Protein AF-A0A8S3BSE1-F1 (afdb_monomer_lite)

Organism: NCBI:txid392030

pLDDT: mean 86.05, std 11.5, range [35.34, 96.75]

Sequence (173 aa):
MRHIVSDDDSSTARIASCRNNLLQQAREELPSFDYYFVLDVDVGASSLFDVKDFVSNFIYPSSSWLAMTATQRSEYYDIWALRIKSILPFDCWQRISELTWFFIDRSYLMKHLVNIHQKPIPRNISLIEVESAFGGAALYNAKYLNGNCSYEGKHKYGTWWNDNKCEHVSFHE

Structure (mmCIF, N/CA/C/O backbone):
data_AF-A0A8S3BSE1-F1
#
_entry.id   AF-A0A8S3BSE1-F1
#
loop_
_atom_site.group_PDB
_atom_site.id
_atom_site.type_symbol
_atom_site.label_atom_id
_atom_site.label_alt_id
_atom_site.label_comp_id
_atom_site.label_asym_id
_atom_site.label_entity_id
_atom_site.label_seq_id
_atom_site.pdbx_PDB_ins_code
_atom_site.Cartn_x
_atom_site.Cartn_y
_atom_site.Cartn_z
_atom_site.occupancy
_atom_site.B_iso_or_equiv
_atom_site.auth_seq_id
_atom_site.auth_comp_id
_a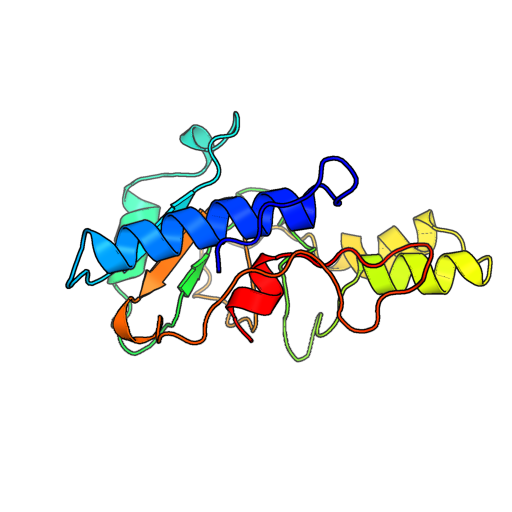tom_site.auth_asym_id
_atom_site.auth_atom_id
_atom_site.pdbx_PDB_model_num
ATOM 1 N N . MET A 1 1 ? 7.277 12.665 20.366 1.00 35.34 1 MET A N 1
ATOM 2 C CA . MET A 1 1 ? 8.024 13.696 19.612 1.00 35.34 1 MET A CA 1
ATOM 3 C C . MET A 1 1 ? 7.342 13.801 18.257 1.00 35.34 1 MET A C 1
ATOM 5 O O . MET A 1 1 ? 7.330 12.806 17.550 1.00 35.34 1 MET A O 1
ATOM 9 N N . ARG A 1 2 ? 6.652 14.907 17.943 1.00 40.81 2 ARG A N 1
ATOM 10 C CA . ARG A 1 2 ? 6.026 15.066 16.618 1.00 40.81 2 ARG A CA 1
ATOM 11 C C . ARG A 1 2 ? 7.157 15.268 15.612 1.00 40.81 2 ARG A C 1
ATOM 13 O O . ARG A 1 2 ? 7.858 16.272 15.707 1.00 40.81 2 ARG A O 1
ATOM 20 N N . HIS A 1 3 ? 7.379 14.309 14.717 1.00 49.59 3 HIS A N 1
ATOM 21 C CA . HIS A 1 3 ? 8.270 14.520 13.580 1.00 49.59 3 HIS A CA 1
ATOM 22 C C . HIS A 1 3 ? 7.594 15.525 12.647 1.00 49.59 3 HIS A C 1
ATOM 24 O O . HIS A 1 3 ? 6.687 15.184 11.889 1.00 49.59 3 HIS A O 1
ATOM 30 N N . ILE A 1 4 ? 7.996 16.788 12.766 1.00 54.91 4 ILE A N 1
ATOM 31 C CA . ILE A 1 4 ? 7.657 17.817 11.791 1.00 54.91 4 ILE A CA 1
ATOM 32 C C . ILE A 1 4 ? 8.548 17.530 10.584 1.00 54.91 4 ILE A C 1
ATOM 34 O O . ILE A 1 4 ? 9.767 17.647 10.671 1.00 54.91 4 ILE A O 1
ATOM 38 N N . VAL A 1 5 ? 7.923 17.053 9.514 1.00 61.72 5 VAL A N 1
ATOM 39 C CA . VAL A 1 5 ? 8.555 16.816 8.212 1.00 61.72 5 VAL A CA 1
ATOM 40 C C . VAL A 1 5 ? 9.050 18.159 7.677 1.00 61.72 5 VAL A C 1
ATOM 42 O O . VAL A 1 5 ? 8.316 19.146 7.766 1.00 61.72 5 VAL A O 1
ATOM 45 N N . SER A 1 6 ? 10.293 18.222 7.198 1.00 64.94 6 SER A N 1
ATOM 46 C CA . SER A 1 6 ? 10.859 19.461 6.652 1.00 64.94 6 SER A CA 1
ATOM 47 C C . SER A 1 6 ? 10.339 19.718 5.235 1.00 64.94 6 SER A C 1
ATOM 49 O O . SER A 1 6 ? 9.871 18.804 4.555 1.00 64.94 6 SER A O 1
ATOM 51 N N . ASP A 1 7 ? 10.439 20.958 4.751 1.00 61.44 7 ASP A N 1
ATOM 52 C CA . ASP A 1 7 ? 10.052 21.284 3.369 1.00 61.44 7 ASP A CA 1
ATOM 53 C C . ASP A 1 7 ? 10.885 20.508 2.328 1.00 61.44 7 ASP A C 1
ATOM 55 O O . ASP A 1 7 ? 10.387 20.189 1.246 1.00 61.44 7 ASP A O 1
ATOM 59 N N . ASP A 1 8 ? 12.111 20.123 2.693 1.00 62.97 8 ASP A N 1
ATOM 60 C CA . ASP A 1 8 ? 13.040 19.349 1.861 1.00 62.97 8 ASP A CA 1
ATOM 61 C C . ASP A 1 8 ? 12.747 17.838 1.839 1.00 62.97 8 ASP A C 1
ATOM 63 O O . ASP A 1 8 ? 13.374 17.090 1.084 1.00 62.97 8 ASP A O 1
ATOM 67 N N . ASP A 1 9 ? 11.814 17.352 2.659 1.00 76.38 9 ASP A N 1
ATOM 68 C CA . ASP A 1 9 ? 11.468 15.936 2.665 1.00 76.38 9 ASP A CA 1
ATOM 69 C C . ASP A 1 9 ? 10.749 15.516 1.375 1.00 76.38 9 ASP A C 1
ATOM 71 O O . ASP A 1 9 ? 10.095 16.295 0.678 1.00 76.38 9 ASP A O 1
ATOM 75 N N . SER A 1 10 ? 10.854 14.235 1.031 1.00 83.50 10 SER A N 1
ATOM 76 C CA . SER A 1 10 ? 10.182 13.697 -0.145 1.00 83.50 10 SER A CA 1
ATOM 77 C C . SER A 1 10 ? 8.659 13.661 0.023 1.00 83.50 10 SER A C 1
ATOM 79 O O . SER A 1 10 ? 8.121 13.637 1.134 1.00 83.50 10 SER A O 1
ATOM 81 N N . SER A 1 11 ? 7.925 13.626 -1.097 1.00 86.75 11 SER A N 1
ATOM 82 C CA . SER A 1 11 ? 6.457 13.536 -1.069 1.00 86.75 11 SER A CA 1
ATOM 83 C C . SER A 1 11 ? 5.954 12.313 -0.301 1.00 86.75 11 SER A C 1
ATOM 85 O O . SER A 1 11 ? 4.972 12.427 0.426 1.00 86.75 11 SER A O 1
ATOM 87 N N . THR A 1 12 ? 6.646 11.175 -0.392 1.00 90.94 12 THR A N 1
ATOM 88 C CA . THR A 1 12 ? 6.305 9.960 0.362 1.00 90.94 12 THR A CA 1
ATOM 89 C C . THR A 1 12 ? 6.508 10.140 1.863 1.00 90.94 12 THR A C 1
ATOM 91 O O . THR A 1 12 ? 5.665 9.710 2.646 1.00 90.94 12 THR A O 1
ATOM 94 N N . ALA A 1 13 ? 7.574 10.821 2.296 1.00 91.31 13 ALA A N 1
ATOM 95 C CA . ALA A 1 13 ? 7.807 11.111 3.712 1.00 91.31 13 ALA A CA 1
ATOM 96 C C . ALA A 1 13 ? 6.741 12.055 4.294 1.00 91.31 13 ALA A C 1
ATOM 98 O O . ALA A 1 13 ? 6.238 11.816 5.396 1.00 91.31 13 ALA A O 1
ATOM 99 N N . ARG A 1 14 ? 6.335 13.080 3.529 1.00 91.69 14 ARG A N 1
ATOM 100 C CA . ARG A 1 14 ? 5.204 13.953 3.890 1.00 91.69 14 ARG A CA 1
ATOM 101 C C . ARG A 1 14 ? 3.908 13.163 4.049 1.00 91.69 14 ARG A C 1
ATOM 103 O O . ARG A 1 14 ? 3.259 13.284 5.086 1.00 91.69 14 ARG A O 1
ATOM 110 N N . ILE A 1 15 ? 3.555 12.331 3.067 1.00 91.81 15 ILE A N 1
ATOM 111 C CA . ILE A 1 15 ? 2.335 11.508 3.116 1.00 91.81 15 ILE A CA 1
ATOM 112 C C . ILE A 1 15 ? 2.378 10.548 4.309 1.00 91.81 15 ILE A C 1
ATOM 114 O O . ILE A 1 15 ? 1.415 10.493 5.073 1.00 91.81 15 ILE A O 1
ATOM 118 N N . ALA A 1 16 ? 3.501 9.861 4.528 1.00 94.31 16 ALA A N 1
ATOM 119 C CA . ALA A 1 16 ? 3.684 8.963 5.664 1.00 94.31 16 ALA A CA 1
ATOM 120 C C . ALA A 1 16 ? 3.449 9.675 7.005 1.00 94.31 16 ALA A C 1
ATOM 122 O O . ALA A 1 16 ? 2.726 9.166 7.860 1.00 94.31 16 ALA A O 1
ATOM 123 N N . SER A 1 17 ? 3.995 10.883 7.180 1.00 93.69 17 SER A N 1
ATOM 124 C CA . SER A 1 17 ? 3.750 11.679 8.387 1.0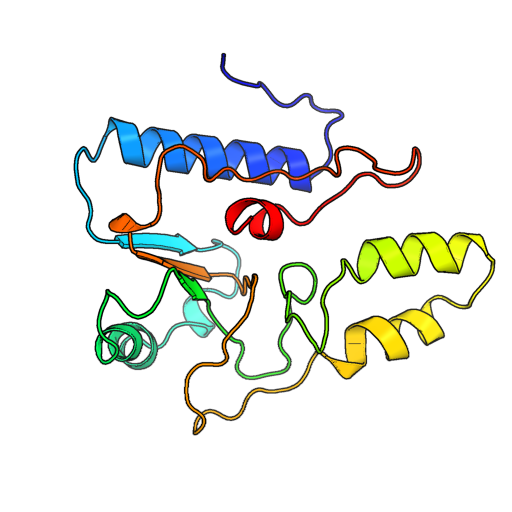0 93.69 17 SER A CA 1
ATOM 125 C C . SER A 1 17 ? 2.282 12.073 8.536 1.00 93.69 17 SER A C 1
ATOM 127 O O . SER A 1 17 ? 1.717 11.918 9.619 1.00 93.69 17 SER A O 1
ATOM 129 N N . CYS A 1 18 ? 1.624 12.513 7.460 1.00 93.44 18 CYS A N 1
ATOM 130 C CA . CYS A 1 18 ? 0.192 12.811 7.493 1.00 93.44 18 CYS A CA 1
ATOM 131 C C . CYS A 1 18 ? -0.634 11.583 7.912 1.00 93.44 18 CYS A C 1
ATOM 133 O O . CYS A 1 18 ? -1.446 11.679 8.833 1.00 93.44 18 CYS A O 1
ATOM 135 N N . ARG A 1 19 ? -0.390 10.414 7.304 1.00 93.50 19 ARG A N 1
ATOM 136 C CA . ARG A 1 19 ? -1.091 9.164 7.645 1.00 93.50 19 ARG A CA 1
ATOM 137 C C . ARG A 1 19 ? -0.823 8.728 9.091 1.00 93.50 19 ARG A C 1
ATOM 139 O O . ARG A 1 19 ? -1.759 8.348 9.790 1.00 93.50 19 ARG A O 1
ATOM 146 N N . ASN A 1 20 ? 0.419 8.839 9.570 1.00 93.94 20 ASN A N 1
ATOM 147 C CA . ASN A 1 20 ? 0.769 8.540 10.963 1.00 93.94 20 ASN A CA 1
ATOM 148 C C . ASN A 1 20 ? 0.060 9.471 11.955 1.00 93.94 20 ASN A C 1
ATOM 150 O O . ASN A 1 20 ? -0.419 8.998 12.982 1.00 93.94 20 ASN A O 1
ATOM 154 N N . ASN A 1 21 ? -0.051 10.769 11.650 1.00 93.56 21 ASN A N 1
ATOM 155 C CA . ASN A 1 21 ? -0.800 11.706 12.491 1.00 93.56 21 ASN A CA 1
ATOM 156 C C . ASN A 1 21 ? -2.289 11.333 12.557 1.00 93.56 21 ASN A C 1
ATOM 158 O O . ASN A 1 21 ? -2.859 11.331 13.644 1.00 93.56 21 ASN A O 1
ATOM 162 N N . LEU A 1 22 ? -2.904 10.956 11.429 1.00 92.31 22 LEU A N 1
ATOM 163 C CA . LEU A 1 22 ? -4.299 10.495 11.401 1.00 92.31 22 LEU A CA 1
ATOM 164 C C . LEU A 1 22 ? -4.496 9.201 12.201 1.00 92.31 22 LEU A C 1
ATOM 166 O O . LEU A 1 22 ? -5.464 9.076 12.945 1.00 92.31 22 LEU A O 1
ATOM 170 N N . LEU A 1 23 ? -3.576 8.241 12.079 1.00 91.19 23 LEU A N 1
ATOM 171 C CA . LEU A 1 23 ? -3.616 7.007 12.865 1.00 91.19 23 LEU A CA 1
ATOM 172 C C . LEU A 1 23 ? -3.450 7.280 14.365 1.00 91.19 23 LEU A C 1
ATOM 174 O O . LEU A 1 23 ? -4.136 6.669 15.183 1.00 91.19 23 LEU A O 1
ATOM 178 N N . GLN A 1 24 ? -2.551 8.195 14.733 1.00 91.19 24 GLN A N 1
ATOM 179 C CA . GLN A 1 24 ? -2.373 8.614 16.120 1.00 91.19 24 GLN A CA 1
ATOM 180 C C . GLN A 1 24 ? -3.647 9.268 16.663 1.00 91.19 24 GLN A C 1
ATOM 182 O O . GLN A 1 24 ? -4.114 8.867 17.724 1.00 91.19 24 GLN A O 1
ATOM 187 N N . GLN A 1 25 ? -4.239 10.207 15.921 1.00 91.38 25 GLN A N 1
ATOM 188 C CA . GLN A 1 25 ? -5.507 10.837 16.294 1.00 91.38 25 GLN A CA 1
ATOM 189 C C . GLN A 1 25 ? -6.619 9.802 16.462 1.00 91.38 25 GLN A C 1
ATOM 191 O O . GLN A 1 25 ? -7.299 9.808 17.481 1.00 91.38 25 GLN A O 1
ATOM 196 N N . ALA A 1 26 ? -6.753 8.853 15.530 1.00 88.88 26 ALA A N 1
ATOM 197 C CA . ALA A 1 26 ? -7.737 7.781 15.648 1.00 88.88 26 ALA A CA 1
ATOM 198 C C . ALA A 1 26 ? -7.539 6.957 16.932 1.00 88.88 26 ALA A C 1
ATOM 200 O O . ALA A 1 26 ? -8.510 6.656 17.615 1.00 88.88 26 ALA A O 1
ATOM 201 N N . ARG A 1 27 ? -6.294 6.633 17.303 1.00 87.44 27 ARG A N 1
ATOM 202 C CA . ARG A 1 27 ? -5.981 5.913 18.552 1.00 87.44 27 ARG A CA 1
ATOM 203 C C . ARG A 1 27 ? -6.278 6.731 19.812 1.00 87.44 27 ARG A C 1
ATOM 205 O O . ARG A 1 27 ? -6.649 6.153 20.828 1.00 87.44 27 ARG A O 1
ATOM 212 N N . GLU A 1 28 ? -6.074 8.045 19.764 1.00 89.00 28 GLU A N 1
ATOM 213 C CA . GLU A 1 28 ? -6.294 8.951 20.897 1.00 89.00 28 GLU A CA 1
ATOM 214 C C . GLU A 1 28 ? -7.784 9.282 21.096 1.00 89.00 28 GLU A C 1
ATOM 216 O O . GLU A 1 28 ? -8.261 9.314 22.230 1.00 89.00 28 GLU A O 1
ATOM 221 N N . GLU A 1 29 ? -8.523 9.506 20.008 1.00 88.94 29 GLU A N 1
ATOM 222 C CA . GLU A 1 29 ? -9.926 9.941 20.028 1.00 88.94 29 GLU A CA 1
ATOM 223 C C . GLU A 1 29 ? -10.925 8.778 20.048 1.00 88.94 29 GLU A C 1
ATOM 225 O O . GLU A 1 29 ? -12.041 8.934 20.548 1.00 88.94 29 GLU A O 1
ATOM 230 N N . LEU A 1 30 ? -10.538 7.608 19.529 1.00 86.00 30 LEU A N 1
ATOM 231 C CA . LEU A 1 30 ? -11.360 6.399 19.496 1.00 86.00 30 LEU A CA 1
ATOM 232 C C . LEU A 1 30 ? -10.658 5.294 20.305 1.00 86.00 30 LEU A C 1
ATOM 234 O O . LEU A 1 30 ? -9.907 4.498 19.739 1.00 86.00 30 LEU A O 1
ATOM 238 N N . PRO A 1 31 ? -10.923 5.195 21.626 1.00 74.25 31 PRO A N 1
ATOM 239 C CA . PRO A 1 31 ? -10.276 4.213 22.504 1.00 74.25 31 PRO A CA 1
ATOM 240 C C . PRO A 1 31 ? -10.484 2.764 22.053 1.00 74.25 31 PRO A C 1
ATOM 242 O O . PRO A 1 31 ? -9.700 1.878 22.389 1.00 74.25 31 PRO A O 1
ATOM 245 N N . SER A 1 32 ? -11.564 2.524 21.308 1.00 84.62 32 SER A N 1
ATOM 246 C CA . SER A 1 32 ? -11.866 1.256 20.664 1.00 84.62 32 SER A CA 1
ATOM 247 C C . SER A 1 32 ? -12.588 1.499 19.345 1.00 84.62 32 SER A C 1
ATOM 249 O O . SER A 1 32 ? -13.583 2.225 19.302 1.00 84.62 32 SER A O 1
ATOM 251 N N . PHE A 1 33 ? -12.131 0.834 18.296 1.00 89.31 33 PHE A N 1
ATOM 252 C CA . PHE A 1 33 ? -12.812 0.713 17.015 1.00 89.31 33 PHE A CA 1
ATOM 253 C C . PHE A 1 33 ? -12.554 -0.698 16.486 1.00 89.31 33 PHE A C 1
ATOM 255 O O . PHE A 1 33 ? -11.506 -1.271 16.770 1.00 89.31 33 PHE A O 1
ATOM 262 N N . ASP A 1 34 ? -13.496 -1.274 15.741 1.00 91.06 34 ASP A N 1
ATOM 263 C CA . ASP A 1 34 ? -13.326 -2.619 15.167 1.00 91.06 34 ASP A CA 1
ATOM 264 C C . ASP A 1 34 ? -12.524 -2.587 13.862 1.00 91.06 34 ASP A C 1
ATOM 266 O O . ASP A 1 34 ? -11.804 -3.529 13.522 1.00 91.06 34 ASP A O 1
ATOM 270 N N . TYR A 1 35 ? -12.633 -1.474 13.135 1.00 92.94 35 TYR A N 1
ATOM 271 C CA . TYR A 1 35 ? -12.038 -1.300 11.821 1.00 92.94 35 TYR A CA 1
ATOM 272 C C . TYR A 1 35 ? -11.472 0.104 11.642 1.00 92.94 35 TYR A C 1
ATOM 274 O O . TYR A 1 35 ? -12.055 1.084 12.103 1.00 92.94 35 TYR A O 1
ATOM 282 N N . TYR A 1 36 ? -10.355 0.194 10.928 1.00 92.44 36 TYR A N 1
ATOM 283 C CA . TYR A 1 36 ? -9.749 1.447 10.487 1.00 92.44 36 TYR A CA 1
ATOM 284 C C . TYR A 1 36 ? -9.775 1.477 8.966 1.00 92.44 36 TYR A C 1
ATOM 286 O O . TYR A 1 36 ? -9.263 0.568 8.318 1.00 92.44 36 TYR A O 1
ATOM 294 N N . PHE A 1 37 ? -10.410 2.491 8.387 1.00 91.94 37 PHE A N 1
ATOM 295 C CA . PHE A 1 37 ? -10.554 2.609 6.942 1.00 91.94 37 PHE A CA 1
ATOM 296 C C . PHE A 1 37 ? -9.730 3.787 6.430 1.00 91.94 37 PHE A C 1
ATOM 298 O O . PHE A 1 37 ? -9.902 4.919 6.879 1.00 91.94 37 PHE 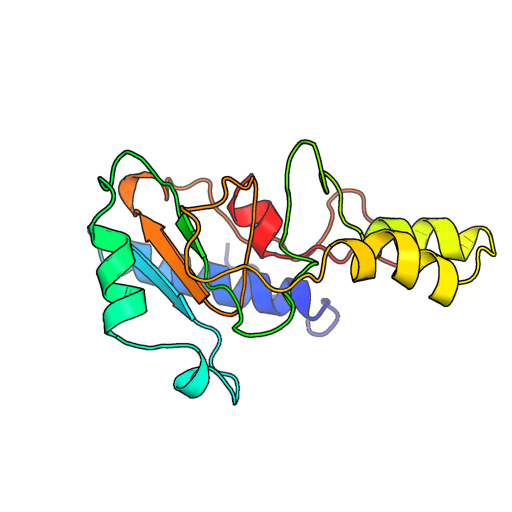A O 1
ATOM 305 N N . VAL A 1 38 ? -8.836 3.504 5.489 1.00 91.75 38 VAL A N 1
ATOM 306 C CA . VAL A 1 38 ? -7.989 4.489 4.816 1.00 91.75 38 VAL A CA 1
ATOM 307 C C . VAL A 1 38 ? -8.493 4.656 3.396 1.00 91.75 38 VAL A C 1
ATOM 309 O O . VAL A 1 38 ? -8.706 3.662 2.703 1.00 91.75 38 VAL A O 1
ATOM 312 N N . LEU A 1 39 ? -8.658 5.904 2.967 1.00 89.81 39 LEU A N 1
ATOM 313 C CA . LEU A 1 39 ? -9.129 6.269 1.638 1.00 89.81 39 LEU A CA 1
ATOM 314 C C . LEU A 1 39 ? -8.356 7.492 1.141 1.00 89.81 39 LEU A C 1
ATOM 316 O O . LEU A 1 39 ? -8.272 8.499 1.847 1.00 89.81 39 LEU A O 1
AT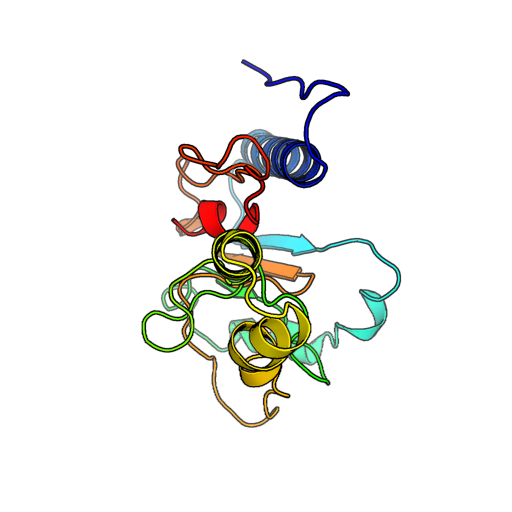OM 320 N N . ASP A 1 40 ? -7.844 7.410 -0.079 1.00 87.69 40 ASP A N 1
ATOM 321 C CA . ASP A 1 40 ? -7.279 8.555 -0.780 1.00 87.69 40 ASP A CA 1
ATOM 322 C C . ASP A 1 40 ? -8.410 9.383 -1.401 1.00 87.69 40 ASP A C 1
ATOM 324 O O . ASP A 1 40 ? -9.324 8.863 -2.042 1.00 87.69 40 ASP A O 1
ATOM 328 N N . VAL A 1 41 ? -8.374 10.695 -1.162 1.00 84.50 41 VAL A N 1
ATOM 329 C CA . VAL A 1 41 ? -9.447 11.631 -1.540 1.00 84.50 41 VAL A CA 1
ATOM 330 C C . VAL A 1 41 ? -9.121 12.319 -2.870 1.00 84.50 41 VAL A C 1
ATOM 332 O O . VAL A 1 41 ? -9.283 13.530 -3.024 1.00 84.50 41 VAL A O 1
ATOM 335 N N . ASP A 1 42 ? -8.612 11.561 -3.837 1.00 77.69 42 ASP A N 1
ATOM 336 C CA . ASP A 1 42 ? -8.391 12.047 -5.194 1.00 77.69 42 ASP A CA 1
ATOM 337 C C . ASP A 1 42 ? -9.608 11.789 -6.105 1.00 77.69 42 ASP A C 1
ATOM 339 O O . ASP A 1 42 ? -10.579 11.103 -5.757 1.00 77.69 42 ASP A O 1
ATOM 343 N N . VAL A 1 43 ? -9.613 12.455 -7.266 1.00 49.44 43 VAL A N 1
ATOM 344 C CA . VAL A 1 43 ? -10.726 12.469 -8.229 1.00 49.44 43 VAL A CA 1
ATOM 345 C C . VAL A 1 43 ? -10.851 11.086 -8.884 1.00 49.44 43 VAL A C 1
ATOM 347 O O . VAL A 1 43 ? -10.361 10.849 -9.982 1.00 49.44 43 VAL A O 1
ATOM 350 N N . GLY A 1 44 ? -11.490 10.152 -8.184 1.00 55.56 44 GLY A N 1
ATOM 351 C CA . GLY A 1 44 ? -11.629 8.758 -8.611 1.00 55.56 44 GLY A CA 1
ATOM 352 C C . GLY A 1 44 ? -12.284 7.853 -7.567 1.00 55.56 44 GLY A C 1
ATOM 353 O O . GLY A 1 44 ? -12.957 6.891 -7.949 1.00 55.56 44 GLY A O 1
ATOM 354 N N . ALA A 1 45 ? -12.194 8.207 -6.277 1.00 54.38 45 ALA A N 1
ATOM 355 C CA . ALA A 1 45 ? -12.760 7.445 -5.159 1.00 54.38 45 ALA A CA 1
ATOM 356 C C . ALA A 1 45 ? -14.254 7.095 -5.330 1.00 54.38 45 ALA A C 1
ATOM 358 O O . ALA A 1 45 ? -14.671 5.980 -5.026 1.00 54.38 45 ALA A O 1
ATOM 359 N N . SER A 1 46 ? -15.059 7.999 -5.900 1.00 52.81 46 SER A N 1
ATOM 360 C CA . SER A 1 46 ? -16.491 7.766 -6.155 1.00 52.81 46 SER A CA 1
ATOM 361 C C . SER A 1 46 ? -16.780 6.725 -7.245 1.00 52.81 46 SER A C 1
ATOM 363 O O . SER A 1 46 ? -17.865 6.152 -7.267 1.00 52.81 46 SER A O 1
ATOM 365 N N . SER A 1 47 ? -15.826 6.459 -8.144 1.00 58.59 47 SER A N 1
ATOM 366 C CA . SER A 1 47 ? -15.954 5.444 -9.203 1.00 58.59 47 SER A CA 1
ATOM 367 C C . SER A 1 47 ? -15.403 4.069 -8.801 1.00 58.59 47 SER A C 1
ATOM 369 O O . SER A 1 47 ? -15.713 3.064 -9.449 1.00 58.59 47 SER A O 1
ATOM 371 N N . LEU A 1 48 ? -14.599 4.030 -7.732 1.00 59.16 48 LEU A N 1
ATOM 372 C CA . LEU A 1 48 ? -13.943 2.827 -7.218 1.00 59.16 48 LEU A CA 1
ATOM 373 C C . LEU A 1 48 ? -14.857 1.992 -6.316 1.00 59.16 48 LEU A C 1
ATOM 375 O O . LEU A 1 48 ? -14.668 0.782 -6.221 1.00 59.16 48 LEU A O 1
ATOM 379 N N . PHE A 1 49 ? -15.861 2.609 -5.691 1.00 68.31 49 PHE A N 1
ATOM 380 C CA . PHE A 1 49 ? -16.626 1.980 -4.621 1.00 68.31 49 PHE A CA 1
ATOM 381 C C . PHE A 1 49 ? -18.086 1.720 -4.990 1.00 68.31 49 PHE A C 1
ATOM 383 O O . PHE A 1 49 ? -18.912 2.629 -5.024 1.00 68.31 49 PHE A O 1
ATOM 390 N N . ASP A 1 50 ? -18.419 0.445 -5.199 1.00 80.62 50 ASP A N 1
ATOM 391 C CA . ASP A 1 50 ? -19.787 -0.043 -5.028 1.00 80.62 50 ASP A CA 1
ATOM 392 C C . ASP A 1 50 ? -19.971 -0.456 -3.559 1.00 80.62 50 ASP A C 1
ATOM 394 O O . ASP A 1 50 ? -19.154 -1.189 -2.997 1.00 80.62 50 ASP A O 1
ATOM 398 N N . VAL A 1 51 ? -21.046 0.011 -2.918 1.00 85.19 51 VAL A N 1
ATOM 399 C CA . VAL A 1 51 ? -21.350 -0.328 -1.517 1.00 85.19 51 VAL A CA 1
ATOM 400 C C . VAL A 1 51 ? -21.479 -1.842 -1.329 1.00 85.19 51 VAL A C 1
ATOM 402 O O . VAL A 1 51 ? -21.073 -2.363 -0.292 1.00 85.19 51 VAL A O 1
ATOM 405 N N . LYS A 1 52 ? -22.006 -2.569 -2.320 1.00 88.44 52 LYS A N 1
ATOM 406 C CA . LYS A 1 52 ? -22.122 -4.032 -2.264 1.00 88.44 52 LYS A CA 1
ATOM 407 C C . LYS A 1 52 ? -20.752 -4.697 -2.259 1.00 88.44 52 LYS A C 1
ATOM 409 O O . LYS A 1 52 ? -20.545 -5.614 -1.468 1.00 88.44 52 LYS A O 1
ATOM 414 N N . ASP A 1 53 ? -19.826 -4.211 -3.083 1.00 85.50 53 ASP A N 1
ATOM 415 C CA . ASP A 1 53 ? -18.453 -4.720 -3.120 1.00 85.50 53 ASP A CA 1
ATOM 416 C C . ASP A 1 53 ? -17.760 -4.451 -1.775 1.00 85.50 53 ASP A C 1
ATOM 418 O O . ASP A 1 53 ? -17.155 -5.356 -1.202 1.00 85.50 53 ASP A O 1
ATOM 422 N N . PHE A 1 54 ? -17.946 -3.259 -1.195 1.00 87.62 54 PHE A N 1
ATOM 423 C CA . PHE A 1 54 ? -17.431 -2.946 0.141 1.00 87.62 54 PHE A CA 1
ATOM 424 C C . PHE A 1 54 ? -18.010 -3.862 1.230 1.00 87.62 54 PHE A C 1
ATOM 426 O O . PHE A 1 54 ? -17.264 -4.403 2.045 1.00 87.62 54 PHE A O 1
ATOM 433 N N . VAL A 1 55 ? -19.329 -4.076 1.246 1.00 91.06 55 VAL A N 1
ATOM 434 C CA . VAL A 1 55 ? -19.986 -4.932 2.249 1.00 91.06 55 VAL A CA 1
ATOM 435 C C . VAL A 1 55 ? -19.603 -6.408 2.074 1.00 91.06 55 VAL A C 1
ATOM 437 O O . VAL A 1 55 ? -19.568 -7.154 3.054 1.00 91.06 55 VAL A O 1
ATOM 440 N N . SER A 1 56 ? -19.249 -6.837 0.859 1.00 89.25 56 SER A N 1
ATOM 441 C CA . SER A 1 56 ? -18.819 -8.216 0.597 1.00 89.25 56 SER A CA 1
ATOM 442 C C . SER A 1 56 ? -17.558 -8.619 1.372 1.00 89.25 56 SER A C 1
ATOM 444 O O . SER A 1 56 ? -17.395 -9.793 1.685 1.00 89.25 56 SER A O 1
ATOM 446 N N . ASN A 1 57 ? -16.718 -7.663 1.782 1.00 89.25 57 ASN A N 1
ATOM 447 C CA . ASN A 1 57 ? -15.545 -7.923 2.624 1.00 89.25 57 ASN A CA 1
ATOM 448 C C . ASN A 1 57 ? -15.913 -8.605 3.959 1.00 89.25 57 ASN A C 1
ATOM 450 O O . ASN A 1 57 ? -15.153 -9.419 4.481 1.00 89.25 57 ASN A O 1
ATOM 454 N N . PHE A 1 58 ? -17.110 -8.340 4.493 1.00 92.00 58 PHE A N 1
ATOM 455 C CA . PHE A 1 58 ? -17.558 -8.869 5.786 1.00 92.00 58 PHE A CA 1
ATOM 456 C C . PHE A 1 58 ? -18.140 -10.289 5.717 1.00 92.00 58 PHE A C 1
ATOM 458 O O . PHE A 1 58 ? -18.514 -10.836 6.754 1.00 92.00 58 PHE A O 1
ATOM 465 N N . ILE A 1 59 ? -18.200 -10.917 4.533 1.00 92.56 59 ILE A N 1
ATOM 466 C CA . ILE A 1 59 ? -18.520 -12.355 4.435 1.00 92.56 59 ILE A CA 1
ATOM 467 C C . ILE A 1 59 ? -17.370 -13.220 4.967 1.00 92.56 59 ILE A C 1
ATOM 469 O O . ILE A 1 59 ? -17.584 -14.368 5.356 1.00 92.56 59 ILE A O 1
ATOM 473 N N . TYR A 1 60 ? -16.150 -12.677 4.969 1.00 92.12 60 TYR A N 1
ATOM 474 C CA . TYR A 1 60 ? -14.969 -13.344 5.492 1.00 92.12 60 TYR A CA 1
ATOM 475 C C . TYR A 1 60 ? -14.856 -13.091 7.000 1.00 92.12 60 TYR A C 1
ATOM 477 O O . TYR A 1 60 ? -15.009 -11.946 7.441 1.00 92.12 60 TYR A O 1
ATOM 485 N N . PRO A 1 61 ? -14.551 -14.119 7.813 1.00 91.50 61 PRO A N 1
ATOM 486 C CA . PRO A 1 61 ? -14.380 -13.947 9.249 1.00 91.50 61 PRO A CA 1
ATOM 487 C C . PRO A 1 61 ? -13.340 -12.872 9.561 1.00 91.50 61 PRO A C 1
ATOM 489 O O . PRO A 1 61 ? -12.242 -12.884 9.016 1.00 91.50 61 PRO A O 1
ATOM 492 N N . SER A 1 62 ? -13.633 -11.978 10.504 1.00 87.75 62 SER A N 1
ATOM 493 C CA . SER A 1 62 ? -12.705 -10.895 10.861 1.00 87.75 62 SER A CA 1
ATOM 494 C C . SER A 1 62 ? -11.348 -11.406 11.381 1.00 87.75 62 SER A C 1
ATOM 496 O O . SER A 1 62 ? -10.384 -10.657 11.462 1.00 87.75 62 SER A O 1
ATOM 498 N N . SER A 1 63 ? -11.238 -12.677 11.779 1.00 88.06 63 SER A N 1
ATOM 499 C CA . SER A 1 63 ? -9.989 -13.345 12.179 1.00 88.06 63 SER A CA 1
ATOM 500 C C . SER A 1 63 ? -9.158 -13.930 11.050 1.00 88.06 63 SER A C 1
ATOM 502 O O . SER A 1 63 ? -8.075 -14.430 11.339 1.00 88.06 63 SER A O 1
ATOM 504 N N . SER A 1 64 ? -9.624 -13.877 9.804 1.00 90.75 64 SER A N 1
ATOM 505 C CA . SER A 1 64 ? -8.894 -14.448 8.671 1.00 90.75 64 SER A CA 1
ATOM 506 C C . SER A 1 64 ? -8.103 -13.422 7.861 1.00 90.75 64 SER A C 1
ATOM 508 O O . SER A 1 64 ? -7.477 -13.807 6.882 1.00 90.75 64 SER A O 1
ATOM 510 N N . TRP A 1 65 ? -8.152 -12.133 8.211 1.00 92.69 65 TRP A N 1
ATOM 511 C CA . TRP A 1 65 ? -7.515 -11.073 7.431 1.00 92.69 65 TRP A CA 1
ATOM 512 C C . TRP A 1 65 ? -7.063 -9.901 8.309 1.00 92.69 65 TRP A C 1
ATOM 514 O O . TRP A 1 65 ? -7.760 -9.505 9.244 1.00 92.69 65 TRP A O 1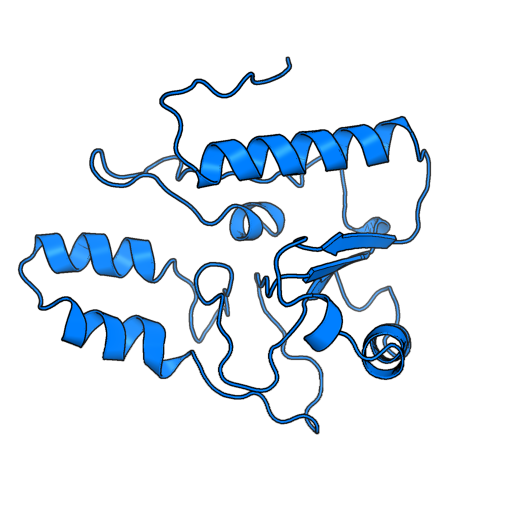
ATOM 524 N N . LEU A 1 66 ? -5.891 -9.343 7.988 1.00 93.12 66 LEU A N 1
ATOM 525 C CA . LEU A 1 66 ? -5.353 -8.129 8.612 1.00 93.12 66 LEU A CA 1
ATOM 526 C C . LEU A 1 66 ? -5.945 -6.879 7.959 1.00 93.12 66 LEU A C 1
ATOM 528 O O . LEU A 1 66 ? -6.478 -6.005 8.643 1.00 93.12 66 LEU A O 1
ATOM 532 N N . ALA A 1 67 ? -5.881 -6.827 6.630 1.00 94.25 67 ALA A N 1
ATOM 533 C CA . ALA A 1 67 ? -6.429 -5.758 5.815 1.00 94.25 67 ALA A CA 1
ATOM 534 C C . ALA A 1 67 ? -7.107 -6.323 4.564 1.00 94.25 67 ALA A C 1
ATOM 536 O O . ALA A 1 67 ? -6.702 -7.363 4.044 1.00 94.25 67 ALA A O 1
ATOM 537 N N . MET A 1 68 ? -8.112 -5.607 4.069 1.00 94.19 68 MET A N 1
ATOM 538 C CA . MET A 1 68 ? -8.671 -5.772 2.733 1.00 94.19 68 MET A CA 1
ATOM 539 C C . MET A 1 68 ? -8.428 -4.494 1.944 1.00 94.19 68 MET A C 1
ATOM 541 O O . MET A 1 68 ? -8.876 -3.416 2.337 1.00 94.19 68 MET A O 1
ATOM 545 N N . THR A 1 69 ? -7.691 -4.601 0.847 1.00 92.44 69 THR A N 1
ATOM 546 C CA . THR A 1 69 ? -7.256 -3.455 0.048 1.00 92.44 69 THR A CA 1
ATOM 547 C C . THR A 1 69 ? -8.059 -3.385 -1.244 1.00 92.44 69 THR A C 1
ATOM 549 O O . THR A 1 69 ? -8.495 -4.401 -1.791 1.00 92.44 69 THR A O 1
ATOM 552 N N . ALA A 1 70 ? -8.312 -2.168 -1.718 1.00 88.88 70 ALA A N 1
ATOM 553 C CA . ALA A 1 70 ? -9.066 -1.970 -2.943 1.00 88.88 70 ALA A CA 1
ATOM 554 C C . ALA A 1 70 ? -8.286 -2.477 -4.163 1.00 88.88 70 ALA A C 1
ATOM 556 O O . ALA A 1 70 ? -7.066 -2.341 -4.260 1.00 88.88 70 ALA A O 1
ATOM 557 N N . THR A 1 71 ? -9.029 -3.019 -5.122 1.00 85.31 71 THR A N 1
ATOM 558 C CA . THR A 1 71 ? -8.538 -3.342 -6.465 1.00 85.31 71 THR A CA 1
ATOM 559 C C . THR A 1 71 ? -9.141 -2.366 -7.476 1.00 85.31 71 THR A C 1
ATOM 561 O O . THR A 1 71 ? -10.073 -1.625 -7.159 1.00 85.31 71 THR A O 1
ATOM 564 N N . GLN A 1 72 ? -8.623 -2.345 -8.706 1.00 78.38 72 GLN A N 1
ATOM 565 C CA . GLN A 1 72 ? -9.195 -1.554 -9.798 1.00 78.38 72 GLN A CA 1
ATOM 566 C C . GLN A 1 72 ? -9.920 -2.447 -10.815 1.00 78.38 72 GLN A C 1
ATOM 568 O O . GLN A 1 72 ? -9.597 -3.618 -10.993 1.00 78.38 72 GLN A O 1
ATOM 573 N N . ARG A 1 73 ? -10.912 -1.877 -11.517 1.00 77.56 73 ARG A N 1
ATOM 574 C CA . ARG A 1 73 ? -11.647 -2.578 -12.594 1.00 77.56 73 ARG A CA 1
ATOM 575 C C . ARG A 1 73 ? -10.766 -2.892 -13.806 1.00 77.56 73 ARG A C 1
ATOM 577 O O . ARG A 1 73 ? -11.078 -3.800 -14.569 1.00 77.56 73 ARG A O 1
ATOM 584 N N . SER A 1 74 ? -9.735 -2.083 -14.005 1.00 82.94 74 SER A N 1
ATOM 585 C CA . SER A 1 74 ? -8.722 -2.227 -15.042 1.00 82.94 74 SER A CA 1
ATOM 586 C C . SER A 1 74 ? -7.480 -2.905 -14.461 1.00 82.94 74 SER A C 1
ATOM 588 O O . SER A 1 74 ? -7.569 -3.726 -13.554 1.00 82.94 74 SER A O 1
ATOM 590 N N . GLU A 1 75 ? -6.311 -2.570 -14.991 1.00 85.06 75 GLU A N 1
ATOM 591 C CA . GLU A 1 75 ? -5.030 -3.002 -14.452 1.00 85.06 75 GLU A CA 1
ATOM 592 C C . GLU A 1 75 ? -4.823 -2.487 -13.026 1.00 85.06 75 GLU A C 1
ATOM 594 O O . GLU A 1 75 ? -5.179 -1.346 -12.710 1.00 85.06 75 GLU A O 1
ATOM 599 N N . TYR A 1 76 ? -4.238 -3.340 -12.181 1.00 85.19 76 TYR A N 1
ATOM 600 C CA . TYR A 1 76 ? -3.871 -2.957 -10.827 1.00 85.19 76 TYR A CA 1
ATOM 601 C C . TYR A 1 76 ? -2.805 -1.855 -10.859 1.00 85.19 76 TYR A C 1
ATOM 603 O O . TYR A 1 76 ? -1.680 -2.083 -11.310 1.00 85.19 76 TYR A O 1
ATOM 611 N N . TYR A 1 77 ? -3.172 -0.649 -10.429 1.00 82.12 77 TYR A N 1
ATOM 612 C CA . TYR A 1 77 ? -2.369 0.545 -10.692 1.00 82.12 77 TYR A CA 1
ATOM 613 C C . TYR A 1 77 ? -1.201 0.700 -9.715 1.00 82.12 77 TYR A C 1
ATOM 615 O O . TYR A 1 77 ? -0.063 0.898 -10.144 1.00 82.12 77 TYR A O 1
ATOM 623 N N . ASP A 1 78 ? -1.468 0.587 -8.412 1.00 87.75 78 ASP A N 1
ATOM 624 C CA . ASP A 1 78 ? -0.496 0.896 -7.360 1.00 87.75 78 ASP A CA 1
ATOM 625 C C . ASP A 1 78 ? 0.425 -0.296 -7.064 1.00 87.75 78 ASP A C 1
ATOM 627 O O . ASP A 1 78 ? 0.435 -0.934 -6.010 1.00 87.75 78 ASP A O 1
ATOM 631 N N . ILE A 1 79 ? 1.234 -0.600 -8.071 1.00 93.25 79 ILE A N 1
ATOM 632 C CA . ILE A 1 79 ? 2.251 -1.645 -8.030 1.00 93.25 79 ILE A CA 1
ATOM 633 C C . ILE A 1 79 ? 3.347 -1.365 -6.994 1.00 93.25 79 ILE A C 1
ATOM 635 O O . ILE A 1 79 ? 4.062 -2.281 -6.587 1.00 93.25 79 ILE A O 1
ATOM 639 N N . TRP A 1 80 ? 3.498 -0.108 -6.560 1.00 93.88 80 TRP A N 1
ATOM 640 C CA . TRP A 1 80 ? 4.538 0.260 -5.608 1.00 93.88 80 TRP A CA 1
ATOM 641 C C . TRP A 1 80 ? 4.243 -0.310 -4.221 1.00 93.88 80 TRP A C 1
ATOM 643 O O . TRP A 1 80 ? 5.164 -0.820 -3.572 1.00 93.88 80 TRP A O 1
ATOM 653 N N . ALA A 1 81 ? 2.970 -0.312 -3.818 1.00 94.56 81 ALA A N 1
ATOM 654 C CA . ALA A 1 81 ? 2.512 -0.901 -2.566 1.00 94.56 81 ALA A CA 1
ATOM 655 C C . ALA A 1 81 ? 2.418 -2.439 -2.594 1.00 94.56 81 ALA A C 1
ATOM 657 O O . ALA A 1 81 ? 2.405 -3.064 -1.532 1.00 94.56 81 ALA A O 1
ATOM 658 N N . LEU A 1 82 ? 2.348 -3.058 -3.781 1.00 94.88 82 LEU A N 1
ATOM 659 C CA . LEU A 1 82 ? 2.106 -4.497 -3.929 1.00 94.88 82 LEU A CA 1
ATOM 660 C C . LEU A 1 82 ? 3.337 -5.34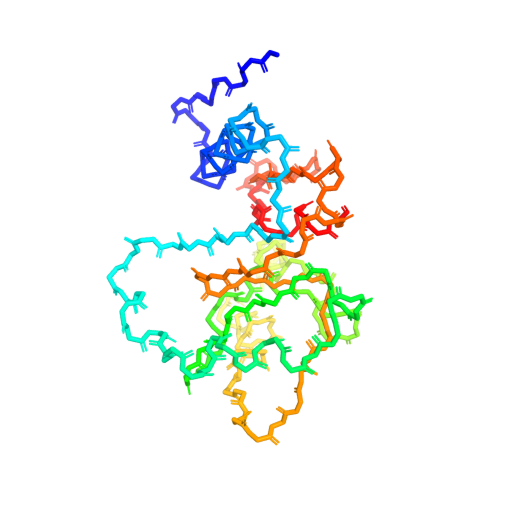2 -3.577 1.00 94.88 82 LEU A C 1
ATOM 662 O O . LEU A 1 82 ? 4.391 -5.214 -4.202 1.00 94.88 82 LEU A O 1
ATOM 666 N N . ARG A 1 83 ? 3.187 -6.277 -2.639 1.00 95.69 83 ARG A N 1
ATOM 667 C CA . ARG A 1 83 ? 4.180 -7.306 -2.320 1.00 95.69 83 ARG A CA 1
ATOM 668 C C . ARG A 1 83 ? 3.523 -8.674 -2.281 1.00 95.69 83 ARG A C 1
ATOM 670 O O . ARG A 1 83 ? 2.574 -8.900 -1.538 1.00 95.69 83 ARG A O 1
ATOM 677 N N . ILE A 1 84 ? 4.053 -9.599 -3.074 1.00 94.81 84 ILE A N 1
ATOM 678 C CA . ILE A 1 84 ? 3.613 -10.997 -3.102 1.00 94.81 84 ILE A CA 1
ATOM 679 C C . ILE A 1 84 ? 4.858 -11.868 -3.029 1.00 94.81 84 ILE A C 1
ATOM 681 O O . ILE A 1 84 ? 5.689 -11.826 -3.939 1.00 94.81 84 ILE A O 1
ATOM 685 N N . LYS A 1 85 ? 4.972 -12.673 -1.969 1.00 92.44 85 LYS A N 1
ATOM 686 C CA . LYS A 1 85 ? 6.184 -13.411 -1.579 1.00 92.44 85 LYS A CA 1
ATOM 687 C C . LYS A 1 85 ? 6.910 -14.144 -2.714 1.00 92.44 85 LYS A C 1
ATOM 689 O O . LYS A 1 85 ? 8.135 -14.175 -2.733 1.00 92.44 85 LYS A O 1
ATOM 694 N N . SER A 1 86 ? 6.179 -14.730 -3.661 1.00 91.00 86 SER A N 1
ATOM 695 C CA . SER A 1 86 ? 6.745 -15.497 -4.782 1.00 91.00 86 SER A CA 1
ATOM 696 C C . SER A 1 86 ? 6.659 -14.806 -6.147 1.00 91.00 86 SER A C 1
ATOM 698 O O . SER A 1 86 ? 7.233 -15.315 -7.107 1.00 91.00 86 SER A O 1
ATOM 700 N N . ILE A 1 87 ? 5.954 -13.674 -6.260 1.00 91.56 87 ILE A N 1
ATOM 701 C CA . ILE A 1 87 ? 5.666 -13.014 -7.548 1.00 91.56 87 ILE A CA 1
ATOM 702 C C . ILE A 1 87 ? 6.349 -11.649 -7.638 1.00 91.56 87 ILE A C 1
ATOM 704 O O . ILE A 1 87 ? 6.978 -11.348 -8.648 1.00 91.56 87 ILE A O 1
ATOM 708 N N . LEU A 1 88 ? 6.234 -10.834 -6.590 1.00 94.06 88 LEU A N 1
ATOM 709 C CA . LEU A 1 88 ? 6.811 -9.495 -6.508 1.00 94.06 88 LEU A CA 1
ATOM 710 C C . LEU A 1 88 ? 7.232 -9.212 -5.055 1.00 94.06 88 LEU A C 1
ATOM 712 O O . LEU A 1 88 ? 6.551 -8.469 -4.350 1.00 94.06 88 LEU A O 1
ATOM 716 N N . PRO A 1 89 ? 8.309 -9.846 -4.554 1.00 93.75 89 PRO A N 1
ATOM 717 C CA . PRO A 1 89 ? 8.734 -9.696 -3.161 1.00 93.75 89 PRO A CA 1
ATOM 718 C C . PRO A 1 89 ? 9.588 -8.443 -2.903 1.00 93.75 89 PRO A C 1
ATOM 720 O O . PRO A 1 89 ? 10.153 -8.302 -1.824 1.00 93.75 89 PRO A O 1
ATOM 723 N N . PHE A 1 90 ? 9.737 -7.548 -3.881 1.00 92.12 90 PHE A N 1
ATOM 724 C CA . PHE A 1 90 ? 10.676 -6.425 -3.832 1.00 92.12 90 PHE A CA 1
ATOM 725 C C . PHE A 1 90 ? 10.036 -5.117 -4.310 1.00 92.12 90 PHE A C 1
ATOM 727 O O . PHE A 1 90 ? 8.993 -5.117 -4.960 1.00 92.12 90 PHE A O 1
ATOM 734 N N . ASP A 1 91 ? 10.693 -3.993 -4.014 1.00 93.38 91 ASP A N 1
ATOM 735 C CA . ASP A 1 91 ? 10.340 -2.684 -4.566 1.00 93.38 91 ASP A CA 1
ATOM 736 C C . ASP A 1 91 ? 10.791 -2.584 -6.033 1.00 93.38 91 ASP A C 1
ATOM 738 O O . ASP A 1 91 ? 11.983 -2.480 -6.342 1.00 93.38 91 ASP A O 1
ATOM 742 N N . CYS A 1 92 ? 9.829 -2.653 -6.957 1.00 92.94 92 CYS A N 1
ATOM 743 C CA . CYS A 1 92 ? 10.100 -2.609 -8.394 1.00 92.94 92 CYS A CA 1
ATOM 744 C C . CYS A 1 92 ? 10.725 -1.281 -8.847 1.00 92.94 92 CYS A C 1
ATOM 746 O O . CYS A 1 92 ? 11.557 -1.285 -9.756 1.00 92.94 92 CYS A O 1
ATOM 748 N N . TRP A 1 93 ? 10.398 -0.160 -8.203 1.00 91.81 93 TRP A N 1
ATOM 749 C CA . TRP A 1 93 ? 10.914 1.159 -8.570 1.00 91.81 93 TRP A CA 1
ATOM 750 C C . TRP A 1 93 ? 12.329 1.376 -8.057 1.00 91.81 93 TRP A C 1
ATOM 752 O O . TRP A 1 93 ? 13.167 1.914 -8.789 1.00 91.81 93 TRP A O 1
ATOM 762 N N . GLN A 1 94 ? 12.625 0.890 -6.849 1.00 91.19 94 GLN A N 1
ATOM 763 C CA . GLN A 1 94 ? 13.998 0.815 -6.353 1.00 91.19 94 GLN A CA 1
ATOM 764 C C . GLN A 1 94 ? 14.852 -0.045 -7.293 1.00 91.19 94 GLN A C 1
ATOM 766 O O . GLN A 1 94 ? 15.909 0.398 -7.744 1.00 91.19 94 GLN A O 1
ATOM 771 N N . ARG A 1 95 ? 14.349 -1.222 -7.688 1.00 91.94 95 ARG A N 1
ATOM 772 C CA . ARG A 1 95 ? 15.053 -2.125 -8.607 1.00 91.94 95 ARG A CA 1
ATOM 773 C C . ARG A 1 95 ? 15.293 -1.503 -9.984 1.00 91.94 95 ARG A C 1
ATOM 775 O O . ARG A 1 95 ? 16.373 -1.671 -10.548 1.00 91.94 95 ARG A O 1
ATOM 782 N N . ILE A 1 96 ? 14.312 -0.775 -10.526 1.00 93.06 96 ILE A N 1
ATOM 783 C CA . ILE A 1 96 ? 14.478 -0.016 -11.774 1.00 93.06 96 ILE A CA 1
ATOM 784 C C . ILE A 1 96 ? 15.581 1.030 -11.606 1.00 93.06 96 ILE A C 1
ATOM 786 O O . ILE A 1 96 ? 16.474 1.084 -12.445 1.00 93.06 96 ILE A O 1
ATOM 790 N N . SER A 1 97 ? 15.547 1.824 -10.530 1.00 89.81 97 SER A N 1
ATOM 791 C CA . SER A 1 97 ? 16.556 2.856 -10.247 1.00 89.81 97 SER A CA 1
ATOM 792 C C . SER A 1 97 ? 17.972 2.269 -10.243 1.00 89.81 97 SER A C 1
ATOM 794 O O . SER A 1 97 ? 18.840 2.728 -10.989 1.00 89.81 97 SER A O 1
ATOM 796 N N . GLU A 1 98 ? 18.178 1.185 -9.490 1.00 89.88 98 GLU A N 1
ATOM 797 C CA . GLU A 1 98 ? 19.456 0.468 -9.414 1.00 89.88 98 GLU A CA 1
ATOM 798 C C . GLU A 1 98 ? 19.941 -0.021 -10.783 1.00 89.88 98 GLU A C 1
ATOM 800 O O . GLU A 1 98 ? 21.108 0.138 -11.117 1.00 89.88 98 GLU A O 1
ATOM 805 N N . LEU A 1 99 ? 19.064 -0.610 -11.598 1.00 92.12 99 LEU A N 1
ATOM 806 C CA . LEU A 1 99 ? 19.450 -1.184 -12.891 1.00 92.12 99 LEU A CA 1
ATOM 807 C C . LEU A 1 99 ? 19.664 -0.118 -13.974 1.00 92.12 99 LEU A C 1
ATOM 809 O O . LEU A 1 99 ? 20.551 -0.275 -14.814 1.00 92.12 99 LEU A O 1
ATOM 813 N N . THR A 1 100 ? 18.914 0.986 -13.934 1.00 90.75 100 THR A N 1
ATOM 814 C CA . THR A 1 100 ? 19.151 2.129 -14.832 1.00 90.75 100 THR A CA 1
ATOM 815 C C . THR A 1 100 ? 20.496 2.801 -14.572 1.00 90.75 100 THR A C 1
ATOM 817 O O . THR A 1 100 ? 21.120 3.285 -15.514 1.00 90.75 100 THR A O 1
ATOM 820 N N . TRP A 1 101 ? 20.995 2.762 -13.330 1.00 86.94 101 TRP A N 1
ATOM 821 C CA . TRP A 1 101 ? 22.349 3.215 -12.998 1.00 86.94 101 TRP A CA 1
ATOM 822 C C . TRP A 1 101 ? 23.433 2.411 -13.736 1.00 86.94 101 TRP A C 1
ATOM 824 O O . TRP A 1 101 ? 24.473 2.951 -14.102 1.00 86.94 101 TRP A O 1
ATOM 834 N N . PHE A 1 102 ? 23.165 1.136 -14.030 1.00 89.94 102 PHE A N 1
ATOM 835 C CA . PHE A 1 102 ? 24.024 0.274 -14.848 1.00 89.94 102 PHE A CA 1
ATOM 836 C C . PHE A 1 102 ? 23.705 0.351 -16.352 1.00 89.94 102 PHE A C 1
ATOM 838 O O . PHE A 1 102 ? 23.989 -0.588 -17.092 1.00 89.94 102 PHE A O 1
ATOM 845 N N . PHE A 1 103 ? 23.124 1.465 -16.811 1.00 91.00 103 PHE A N 1
ATOM 846 C CA . PHE A 1 103 ? 22.813 1.752 -18.218 1.00 91.00 103 PHE A CA 1
ATOM 847 C C . PHE A 1 103 ? 21.841 0.767 -18.886 1.00 91.00 103 PHE A C 1
ATOM 849 O O . PHE A 1 103 ? 21.795 0.673 -20.114 1.00 91.00 103 PHE A O 1
ATOM 856 N N . ILE A 1 104 ? 21.037 0.042 -18.104 1.00 94.44 104 ILE A N 1
ATOM 857 C CA . ILE A 1 104 ? 19.956 -0.776 -18.657 1.00 94.44 104 ILE A CA 1
ATOM 858 C C . ILE A 1 104 ? 18.783 0.139 -19.021 1.00 94.44 104 ILE A C 1
ATOM 860 O O . ILE A 1 104 ? 18.385 1.002 -18.237 1.00 94.44 104 ILE A O 1
ATOM 864 N N . ASP A 1 105 ? 18.217 -0.068 -20.212 1.00 96.38 105 ASP A N 1
ATOM 865 C CA . ASP A 1 105 ? 17.094 0.720 -20.713 1.00 96.38 105 ASP A CA 1
ATOM 866 C C . ASP A 1 105 ? 15.891 0.693 -19.754 1.00 96.38 105 ASP A C 1
ATOM 868 O O . ASP A 1 105 ? 15.391 -0.366 -19.356 1.00 96.38 105 ASP A O 1
ATOM 872 N N . ARG A 1 106 ? 15.393 1.883 -19.402 1.00 95.06 106 ARG A N 1
ATOM 873 C CA . ARG A 1 106 ? 14.280 2.035 -18.459 1.00 95.06 106 ARG A CA 1
ATOM 874 C C . ARG A 1 106 ? 12.991 1.425 -19.006 1.00 95.06 106 ARG A C 1
ATOM 876 O O . ARG A 1 106 ? 12.255 0.818 -18.234 1.00 95.06 106 ARG A O 1
ATOM 883 N N . SER A 1 107 ? 12.707 1.566 -20.301 1.00 96.31 107 SER A N 1
ATOM 884 C CA . SER A 1 107 ? 11.469 1.041 -20.896 1.00 96.31 107 SER A CA 1
ATOM 885 C C . SER A 1 107 ? 11.439 -0.488 -20.893 1.00 96.31 107 SER A C 1
ATOM 887 O O . SER A 1 107 ? 10.404 -1.091 -20.596 1.00 96.31 107 SER A O 1
ATOM 889 N N . TYR A 1 108 ? 12.584 -1.122 -21.138 1.00 96.75 108 TYR A N 1
ATOM 890 C CA . TYR A 1 108 ? 12.773 -2.554 -20.958 1.00 96.75 108 TYR A CA 1
ATOM 891 C C . TYR A 1 108 ? 12.495 -2.969 -19.506 1.00 96.75 108 TYR A C 1
ATOM 893 O O . TYR A 1 108 ? 11.680 -3.859 -19.261 1.00 96.75 108 TYR A O 1
ATOM 901 N N . LEU A 1 109 ? 13.096 -2.289 -18.525 1.00 96.56 109 LEU A N 1
ATOM 902 C CA . LEU A 1 109 ? 12.882 -2.605 -17.110 1.00 96.56 109 LEU A CA 1
ATOM 903 C C . LEU A 1 109 ? 11.423 -2.413 -16.677 1.00 96.56 109 LEU A C 1
ATOM 905 O O . LEU A 1 109 ? 10.872 -3.287 -16.016 1.00 96.56 109 LEU A O 1
ATOM 909 N N . MET A 1 110 ? 10.775 -1.327 -17.103 1.00 95.75 110 MET A N 1
ATOM 910 C CA . MET A 1 110 ? 9.346 -1.080 -16.882 1.00 95.75 110 MET A CA 1
ATOM 911 C C . MET A 1 110 ? 8.493 -2.246 -17.379 1.00 95.75 110 MET A C 1
ATOM 913 O O . MET A 1 110 ? 7.668 -2.787 -16.642 1.00 95.75 110 MET A O 1
ATOM 917 N N . LYS A 1 111 ? 8.744 -2.689 -18.615 1.00 95.81 111 LYS A N 1
ATOM 918 C CA . LYS A 1 111 ? 8.020 -3.809 -19.212 1.00 95.81 111 LYS A CA 1
ATOM 919 C C . LYS A 1 111 ? 8.166 -5.086 -18.386 1.00 95.81 111 LYS A C 1
ATOM 921 O O . LYS A 1 111 ? 7.184 -5.804 -18.244 1.00 95.81 111 LYS A O 1
ATOM 926 N N . HIS A 1 112 ? 9.361 -5.361 -17.863 1.00 94.62 112 HIS A N 1
ATOM 927 C CA . HIS A 1 112 ? 9.709 -6.639 -17.237 1.00 94.62 112 HIS A CA 1
ATOM 928 C C . HIS A 1 112 ? 9.600 -6.678 -15.705 1.00 94.62 112 HIS A C 1
ATOM 930 O O . HIS A 1 112 ? 9.566 -7.773 -15.156 1.00 94.62 112 HIS A O 1
ATOM 936 N N . LEU A 1 113 ? 9.541 -5.534 -15.022 1.00 94.88 113 LEU A N 1
ATOM 937 C CA . LEU A 1 113 ? 9.467 -5.451 -13.555 1.00 94.88 113 LEU A CA 1
ATOM 938 C C . LEU A 1 113 ? 8.163 -4.835 -13.043 1.00 94.88 113 LEU A C 1
ATOM 940 O O . LEU A 1 113 ? 7.840 -5.010 -11.873 1.00 94.88 113 LEU A O 1
ATOM 944 N N . VAL A 1 114 ? 7.426 -4.113 -13.893 1.00 94.50 114 VAL A N 1
ATOM 945 C CA . VAL A 1 114 ? 6.188 -3.417 -13.512 1.00 94.50 114 VAL A CA 1
ATOM 946 C C . VAL A 1 114 ? 5.013 -3.937 -14.333 1.00 94.50 114 VAL A C 1
ATOM 948 O O . VAL A 1 114 ? 4.110 -4.575 -13.792 1.00 94.50 114 VAL A O 1
ATOM 951 N N . ASN A 1 115 ? 5.052 -3.754 -15.654 1.00 93.88 115 ASN A N 1
ATOM 952 C CA . ASN A 1 115 ? 3.887 -3.990 -16.512 1.00 93.88 115 ASN A CA 1
ATOM 953 C C . ASN A 1 115 ? 3.447 -5.466 -16.526 1.00 93.88 115 ASN A C 1
ATOM 955 O O . ASN A 1 115 ? 2.267 -5.754 -16.694 1.00 93.88 115 ASN A O 1
ATOM 959 N N . ILE A 1 116 ? 4.360 -6.424 -16.305 1.00 93.38 116 ILE A N 1
ATOM 960 C CA . ILE A 1 116 ? 3.992 -7.849 -16.197 1.00 93.38 116 ILE A CA 1
ATOM 961 C C . ILE A 1 116 ? 3.079 -8.168 -14.999 1.00 93.38 116 ILE A C 1
ATOM 963 O O . ILE A 1 116 ? 2.458 -9.238 -14.978 1.00 93.38 116 ILE A O 1
ATOM 967 N N . HIS A 1 117 ? 3.016 -7.276 -14.008 1.00 91.50 117 HIS A N 1
ATOM 968 C CA . HIS A 1 117 ? 2.237 -7.435 -12.782 1.00 91.50 117 HIS A CA 1
ATOM 969 C C . HIS A 1 117 ? 0.985 -6.545 -12.751 1.00 91.50 117 HIS A C 1
ATOM 971 O O . HIS A 1 117 ? 0.044 -6.870 -12.030 1.00 91.50 117 HIS A O 1
ATOM 977 N N . GLN A 1 118 ? 0.925 -5.482 -13.561 1.00 90.75 118 GLN A N 1
ATOM 978 C CA . GLN A 1 118 ? -0.258 -4.625 -13.716 1.00 90.75 118 GLN A CA 1
ATOM 979 C C . GLN A 1 118 ? -1.315 -5.320 -14.581 1.00 90.75 118 GLN A C 1
ATOM 981 O O . GLN A 1 118 ? -1.506 -5.017 -15.754 1.00 90.75 118 GLN A O 1
ATOM 986 N N . LYS A 1 119 ? -1.977 -6.326 -14.008 1.00 86.19 119 LYS A N 1
ATOM 987 C CA . LYS A 1 119 ? -2.980 -7.144 -14.698 1.00 86.19 119 LYS A CA 1
ATOM 988 C C . LYS A 1 119 ? -4.383 -6.836 -14.184 1.00 86.19 119 LYS A C 1
ATOM 990 O O . LYS A 1 119 ? -4.532 -6.524 -13.002 1.00 86.19 119 LYS A O 1
ATOM 995 N N . PRO A 1 120 ? -5.416 -6.949 -15.037 1.00 85.62 120 PRO A N 1
ATOM 996 C CA . PRO A 1 120 ? -6.790 -6.933 -14.566 1.00 85.62 120 PRO A CA 1
ATOM 997 C C . PRO A 1 120 ? -7.051 -8.167 -13.703 1.00 85.62 120 PRO A C 1
ATOM 999 O O . PRO A 1 120 ? -6.698 -9.290 -14.075 1.00 85.62 120 PRO A O 1
ATOM 1002 N N . ILE A 1 121 ? -7.683 -7.953 -12.553 1.00 84.00 121 ILE A N 1
ATOM 1003 C CA . ILE A 1 121 ? -8.067 -9.025 -11.637 1.00 84.00 121 ILE A CA 1
ATOM 1004 C C . ILE A 1 121 ? -9.519 -9.419 -11.956 1.00 84.00 121 ILE A C 1
ATOM 1006 O O . ILE A 1 121 ? -10.399 -8.554 -11.945 1.00 84.00 121 ILE A O 1
ATOM 1010 N N . PRO A 1 122 ? -9.808 -10.695 -12.276 1.00 85.25 122 PRO A N 1
ATOM 1011 C CA . PRO A 1 122 ? -11.177 -11.127 -12.535 1.00 85.25 122 PRO A CA 1
ATOM 1012 C C . PRO A 1 122 ? -12.084 -10.902 -11.317 1.00 85.25 122 PRO A C 1
ATOM 1014 O O . PRO A 1 122 ? -11.682 -11.131 -10.185 1.00 85.25 122 PRO A O 1
ATOM 1017 N N . ARG A 1 123 ? -13.345 -10.513 -11.530 1.00 81.44 123 ARG A N 1
ATOM 1018 C CA . ARG A 1 123 ? -14.299 -10.273 -10.424 1.00 81.44 123 ARG A CA 1
ATOM 1019 C C . ARG A 1 123 ? -14.778 -11.537 -9.710 1.00 81.44 123 ARG A C 1
ATOM 1021 O O . ARG A 1 123 ? -15.414 -11.452 -8.670 1.00 81.44 123 ARG A O 1
ATOM 1028 N N . ASN A 1 124 ? -14.559 -12.698 -10.313 1.00 82.88 124 ASN A N 1
ATOM 1029 C CA . ASN A 1 124 ? -15.113 -13.977 -9.880 1.00 82.88 124 ASN A CA 1
ATOM 1030 C C . ASN A 1 124 ? -14.094 -14.867 -9.155 1.00 82.88 124 ASN A C 1
ATOM 1032 O O . ASN A 1 124 ? -14.353 -16.058 -8.994 1.00 82.88 124 ASN A O 1
ATOM 1036 N N . ILE A 1 125 ? -12.945 -14.322 -8.752 1.00 86.62 125 ILE A N 1
ATOM 1037 C CA . ILE A 1 125 ? -11.980 -15.040 -7.917 1.00 86.62 125 ILE A CA 1
ATOM 1038 C C . ILE A 1 125 ? -12.127 -14.629 -6.451 1.00 86.62 125 ILE A C 1
ATOM 1040 O O . ILE A 1 125 ? -12.628 -13.551 -6.137 1.00 86.62 125 ILE A O 1
ATOM 1044 N N . SER A 1 126 ? -11.687 -15.507 -5.553 1.00 86.38 126 SER A N 1
ATOM 1045 C CA . SER A 1 126 ? -11.564 -15.207 -4.126 1.00 86.38 126 SER A CA 1
ATOM 1046 C C . SER A 1 126 ? -10.452 -14.185 -3.853 1.00 86.38 126 SER A C 1
ATOM 1048 O O . SER A 1 126 ? -9.712 -13.797 -4.758 1.00 86.38 126 SER A O 1
ATOM 1050 N N . LEU A 1 127 ? -10.328 -13.768 -2.589 1.00 89.62 127 LEU A N 1
ATOM 1051 C CA . LEU A 1 127 ? -9.243 -12.897 -2.132 1.00 89.62 127 LEU A CA 1
ATOM 1052 C C . LEU A 1 127 ? -7.870 -13.440 -2.555 1.00 89.62 127 LEU A C 1
ATOM 1054 O O . LEU A 1 127 ? -7.613 -14.643 -2.480 1.00 89.62 127 LEU A O 1
ATOM 1058 N N . ILE A 1 128 ? -6.991 -12.531 -2.972 1.00 91.62 128 ILE A N 1
ATOM 1059 C CA . ILE A 1 128 ? -5.585 -12.826 -3.244 1.00 91.62 128 ILE A CA 1
ATOM 1060 C C . ILE A 1 128 ? -4.798 -12.479 -1.984 1.00 91.62 128 ILE A C 1
ATOM 1062 O O . ILE A 1 128 ? -4.830 -11.337 -1.530 1.00 91.62 128 ILE A O 1
ATOM 1066 N N . GLU A 1 129 ? -4.089 -13.458 -1.431 1.00 94.06 129 GLU A N 1
ATOM 1067 C CA . GLU A 1 129 ? -3.186 -13.234 -0.305 1.00 94.06 129 GLU A CA 1
ATOM 1068 C C . GLU A 1 129 ? -1.932 -12.478 -0.767 1.00 94.06 129 GLU A C 1
ATOM 1070 O O . GLU A 1 129 ? -1.300 -12.833 -1.767 1.00 94.06 129 GLU A O 1
ATOM 1075 N N . VAL A 1 130 ? -1.591 -11.416 -0.038 1.00 94.75 130 VAL A N 1
ATOM 1076 C CA . VAL A 1 130 ? -0.467 -10.518 -0.320 1.00 94.75 130 VAL A CA 1
ATOM 1077 C C . VAL A 1 130 ? 0.211 -10.126 0.991 1.00 94.75 130 VAL A C 1
ATOM 1079 O O . VAL A 1 130 ? -0.429 -10.097 2.038 1.00 94.75 130 VAL A O 1
ATOM 1082 N N . GLU A 1 131 ? 1.497 -9.794 0.923 1.00 95.38 131 GLU A N 1
ATOM 1083 C CA . GLU A 1 131 ? 2.258 -9.270 2.068 1.00 95.38 131 GLU A CA 1
ATOM 1084 C C . GLU A 1 131 ? 1.971 -7.774 2.272 1.00 95.38 131 GLU A C 1
ATOM 1086 O O . GLU A 1 131 ? 1.945 -7.273 3.386 1.00 95.38 131 GLU A O 1
ATOM 1091 N N . SER A 1 132 ? 1.738 -7.046 1.179 1.00 95.56 132 SER A N 1
ATOM 1092 C CA . SER A 1 132 ? 1.321 -5.647 1.202 1.00 95.56 132 SER A CA 1
ATOM 1093 C C . SER A 1 132 ? 0.574 -5.327 -0.081 1.00 95.56 132 SER A C 1
ATOM 1095 O O . SER A 1 132 ? 0.879 -5.864 -1.147 1.00 95.56 132 SER A O 1
ATOM 1097 N N . ALA A 1 133 ? -0.396 -4.433 0.015 1.00 94.50 133 ALA A N 1
ATOM 1098 C CA . ALA A 1 133 ? -1.063 -3.831 -1.121 1.00 94.50 133 ALA A CA 1
ATOM 1099 C C . ALA A 1 133 ? -1.671 -2.500 -0.688 1.00 94.50 133 ALA A C 1
ATOM 1101 O O . ALA A 1 133 ? -2.002 -2.286 0.477 1.00 94.50 133 ALA A O 1
ATOM 1102 N N . PHE A 1 134 ? -1.852 -1.617 -1.651 1.00 91.75 134 PHE A N 1
ATOM 1103 C CA . PHE A 1 134 ? -2.700 -0.448 -1.521 1.00 91.75 134 PHE A CA 1
ATOM 1104 C C . PHE A 1 134 ? -3.241 -0.107 -2.904 1.00 91.75 134 PHE A C 1
ATOM 1106 O O . PHE A 1 134 ? -2.613 -0.433 -3.906 1.00 91.75 134 PHE A O 1
ATOM 1113 N N . GLY A 1 135 ? -4.444 0.450 -2.969 1.00 88.00 135 GLY A N 1
ATOM 1114 C CA . GLY A 1 135 ? -5.151 0.678 -4.232 1.00 88.00 135 GLY A CA 1
ATOM 1115 C C . GLY A 1 135 ? -6.050 1.902 -4.176 1.00 88.00 135 GLY A C 1
ATOM 1116 O O . GLY A 1 135 ? -7.133 1.894 -4.756 1.00 88.00 135 GLY A O 1
ATOM 1117 N N . GLY A 1 136 ? -5.633 2.911 -3.408 1.00 88.69 136 GLY A N 1
ATOM 1118 C CA . GLY A 1 136 ? -6.431 4.092 -3.075 1.00 88.69 136 GLY A CA 1
ATOM 1119 C C . GLY A 1 136 ? -7.352 3.889 -1.872 1.00 88.69 136 GLY A C 1
ATOM 1120 O O . GLY A 1 136 ? -7.894 4.858 -1.353 1.00 88.69 136 GLY A O 1
ATOM 1121 N N . ALA A 1 137 ? -7.515 2.655 -1.384 1.00 90.38 137 ALA A N 1
ATOM 1122 C CA . ALA A 1 137 ? -8.229 2.392 -0.144 1.00 90.38 137 ALA A CA 1
ATOM 1123 C C . ALA A 1 137 ? -7.858 1.058 0.509 1.00 90.38 137 ALA A C 1
ATOM 1125 O O . ALA A 1 137 ? -7.471 0.100 -0.167 1.00 90.38 137 ALA A O 1
ATOM 1126 N N . ALA A 1 138 ? -8.018 0.998 1.830 1.00 92.75 138 ALA A N 1
ATOM 1127 C CA . ALA A 1 138 ? -7.778 -0.192 2.633 1.00 92.75 138 ALA A CA 1
ATOM 1128 C C . ALA A 1 138 ? -8.639 -0.197 3.903 1.00 92.75 138 ALA A C 1
ATOM 1130 O O . ALA A 1 138 ? -8.685 0.785 4.643 1.00 92.75 138 ALA A O 1
ATOM 1131 N N . LEU A 1 139 ? -9.305 -1.322 4.160 1.00 93.81 139 LEU A N 1
ATOM 1132 C CA . LEU A 1 139 ? -10.027 -1.614 5.392 1.00 93.81 139 LEU A CA 1
ATOM 1133 C C . LEU A 1 139 ? -9.158 -2.514 6.266 1.00 93.81 139 LEU A C 1
ATOM 1135 O O . LEU A 1 139 ? -8.907 -3.661 5.913 1.00 93.81 139 LEU A O 1
ATOM 1139 N N . TYR A 1 140 ? -8.726 -2.012 7.412 1.00 94.06 140 TYR A N 1
ATOM 1140 C CA . TYR A 1 140 ? -7.917 -2.740 8.379 1.00 94.06 140 TYR A CA 1
ATOM 1141 C C . TYR A 1 140 ? -8.781 -3.243 9.523 1.00 94.06 140 TYR A C 1
ATOM 1143 O O . TYR A 1 140 ? -9.638 -2.514 10.029 1.00 94.06 140 TYR A O 1
ATOM 1151 N N . ASN A 1 141 ? -8.514 -4.461 9.982 1.00 92.56 141 ASN A N 1
ATOM 1152 C CA . ASN A 1 141 ? -9.064 -4.940 11.236 1.00 92.56 141 ASN A CA 1
ATOM 1153 C C . ASN A 1 141 ? -8.222 -4.400 12.399 1.00 92.56 141 ASN A C 1
ATOM 1155 O O . ASN A 1 141 ? -7.032 -4.700 12.532 1.00 92.56 141 ASN A O 1
ATOM 1159 N N . ALA A 1 142 ? -8.866 -3.612 13.256 1.00 89.75 142 ALA A N 1
ATOM 1160 C CA . ALA A 1 142 ? -8.217 -2.879 14.331 1.00 89.75 142 ALA A CA 1
ATOM 1161 C C . ALA A 1 142 ? -7.475 -3.774 15.325 1.00 89.75 142 ALA A C 1
ATOM 1163 O O . ALA A 1 142 ? -6.462 -3.359 15.881 1.00 89.75 142 ALA A O 1
ATOM 1164 N N . LYS A 1 143 ? -7.919 -5.023 15.507 1.00 88.25 143 LYS A N 1
ATOM 1165 C CA . LYS A 1 143 ? -7.272 -5.961 16.436 1.00 88.25 143 LYS A CA 1
ATOM 1166 C C . LYS A 1 143 ? -5.846 -6.342 16.031 1.00 88.25 143 LYS A C 1
ATOM 1168 O O . LYS A 1 143 ? -5.106 -6.863 16.859 1.00 88.25 143 LYS A O 1
ATOM 1173 N N . TYR A 1 144 ? -5.485 -6.133 14.764 1.00 87.38 144 TYR A N 1
ATOM 1174 C CA . TYR A 1 144 ? -4.127 -6.344 14.262 1.00 87.38 144 TYR A CA 1
ATOM 1175 C C . TYR A 1 144 ? -3.325 -5.039 14.183 1.00 87.38 144 TYR A C 1
ATOM 1177 O O . TYR A 1 144 ? -2.113 -5.083 13.994 1.00 87.38 144 TYR A O 1
ATOM 1185 N N . LEU A 1 145 ? -3.959 -3.878 14.389 1.00 83.62 145 LEU A N 1
ATOM 1186 C CA . LEU A 1 145 ? -3.301 -2.570 14.427 1.00 83.62 145 LEU A CA 1
ATOM 1187 C C . LEU A 1 145 ? -2.694 -2.288 15.806 1.00 83.62 145 LEU A C 1
ATOM 1189 O O . LEU A 1 145 ? -2.994 -1.284 16.456 1.00 83.62 145 LEU A O 1
ATOM 1193 N N . ASN A 1 146 ? -1.803 -3.173 16.248 1.00 68.00 146 ASN A N 1
ATOM 1194 C CA . ASN A 1 146 ? -1.029 -2.969 17.469 1.00 68.00 146 ASN A CA 1
ATOM 1195 C C . ASN A 1 146 ? -0.085 -1.764 17.298 1.00 68.00 146 ASN A C 1
ATOM 1197 O O . ASN A 1 146 ? 0.233 -1.368 16.178 1.00 68.00 146 ASN A O 1
ATOM 1201 N N . GLY A 1 147 ? 0.380 -1.172 18.403 1.00 65.88 147 GLY A N 1
ATOM 1202 C CA . GLY A 1 147 ? 1.156 0.083 18.431 1.00 65.88 147 GLY A CA 1
ATOM 1203 C C . GLY A 1 147 ? 2.462 0.133 17.618 1.00 65.88 147 GLY A C 1
ATOM 1204 O O . GLY A 1 147 ? 3.134 1.158 17.652 1.00 65.88 147 GLY A O 1
ATOM 1205 N N . ASN A 1 148 ? 2.803 -0.927 16.882 1.00 75.38 148 ASN A N 1
ATOM 1206 C CA . ASN A 1 148 ? 4.010 -1.051 16.071 1.00 75.38 148 ASN A CA 1
ATOM 1207 C C . ASN A 1 148 ? 3.787 -0.787 14.572 1.00 75.38 148 ASN A C 1
ATOM 1209 O O . ASN A 1 148 ? 4.772 -0.689 13.854 1.00 75.38 148 ASN A O 1
ATOM 1213 N N . CYS A 1 149 ? 2.545 -0.663 14.082 1.00 87.75 149 CYS A N 1
ATOM 1214 C CA . CYS A 1 149 ? 2.333 -0.283 12.683 1.00 87.75 149 CYS A CA 1
ATOM 1215 C C . CYS A 1 149 ? 2.525 1.230 12.490 1.00 87.75 149 CYS A C 1
ATOM 1217 O O . CYS A 1 149 ? 1.920 2.050 13.196 1.00 87.75 149 CYS A O 1
ATOM 1219 N N . SER A 1 150 ? 3.369 1.592 11.525 1.00 91.75 150 SER A N 1
ATOM 1220 C CA . SER A 1 150 ? 3.646 2.977 11.145 1.00 91.75 150 SER A CA 1
ATOM 1221 C C . SER A 1 150 ? 3.995 3.085 9.668 1.00 91.75 150 SER A C 1
ATOM 1223 O O . SER A 1 150 ? 4.654 2.220 9.100 1.00 91.75 150 SER A O 1
ATOM 1225 N N . TYR A 1 151 ? 3.573 4.182 9.055 1.00 94.06 151 TYR A N 1
ATOM 1226 C CA . TYR A 1 151 ? 3.914 4.514 7.681 1.00 94.06 151 TYR A CA 1
ATOM 1227 C C . TYR A 1 151 ? 5.339 5.072 7.615 1.00 94.06 151 TYR A C 1
ATOM 1229 O O . TYR A 1 151 ? 5.686 5.966 8.390 1.00 94.06 151 TYR A O 1
ATOM 1237 N N . GLU A 1 152 ? 6.145 4.615 6.656 1.00 93.06 152 GLU A N 1
ATOM 1238 C CA . GLU A 1 152 ? 7.487 5.161 6.418 1.00 93.06 152 GLU A CA 1
ATOM 1239 C C . GLU A 1 152 ? 7.723 5.399 4.926 1.00 93.06 152 GLU A C 1
ATOM 1241 O O . GLU A 1 152 ? 7.787 4.470 4.128 1.00 93.06 152 GLU A O 1
ATOM 1246 N N . GLY A 1 153 ? 7.888 6.664 4.541 1.00 91.75 153 GLY A N 1
ATOM 1247 C CA . GLY A 1 153 ? 8.077 7.051 3.141 1.00 91.75 153 GLY A CA 1
ATOM 1248 C C . GLY A 1 153 ? 9.517 6.958 2.632 1.00 91.75 153 GLY A C 1
ATOM 1249 O O . GLY A 1 153 ? 9.785 7.393 1.509 1.00 91.75 153 GLY A O 1
ATOM 1250 N N . LYS A 1 154 ? 10.455 6.459 3.448 1.00 90.50 154 LYS A N 1
ATOM 1251 C CA . LYS A 1 154 ? 11.884 6.385 3.120 1.00 90.50 154 LYS A CA 1
ATOM 1252 C C . LYS A 1 154 ? 12.483 5.027 3.479 1.00 90.50 154 LYS A C 1
ATOM 1254 O O . LYS A 1 154 ? 12.153 4.441 4.505 1.00 90.50 154 LYS A O 1
ATOM 1259 N N . HIS A 1 155 ? 13.407 4.550 2.655 1.00 84.62 155 HIS A N 1
ATOM 1260 C CA . HIS A 1 155 ? 14.244 3.392 2.937 1.00 84.62 155 HIS A CA 1
ATOM 1261 C C . HIS A 1 155 ? 15.327 3.765 3.947 1.00 84.62 155 HIS A C 1
ATOM 1263 O O . HIS A 1 155 ? 16.095 4.700 3.727 1.00 84.62 155 HIS A O 1
ATOM 1269 N N . LYS A 1 156 ? 15.474 2.969 5.011 1.00 76.44 156 LYS A N 1
ATOM 1270 C CA . LYS A 1 156 ? 16.561 3.133 5.995 1.00 76.44 156 LYS A CA 1
ATOM 1271 C C . LYS A 1 156 ? 17.958 3.073 5.362 1.00 76.44 156 LYS A C 1
ATOM 1273 O O . LYS A 1 156 ? 18.873 3.749 5.819 1.00 76.44 156 LYS A O 1
ATOM 1278 N N . TYR A 1 157 ? 18.105 2.254 4.323 1.00 74.50 157 TYR A N 1
ATOM 1279 C CA . TYR A 1 157 ? 19.338 2.073 3.553 1.00 74.50 157 TYR A CA 1
ATOM 1280 C C . TYR A 1 157 ? 19.138 2.492 2.090 1.00 74.50 157 TYR A C 1
ATOM 1282 O O . TYR A 1 157 ? 19.581 1.801 1.174 1.00 74.50 157 TYR A O 1
ATOM 1290 N N . GLY A 1 158 ? 18.412 3.594 1.874 1.00 67.12 158 GLY A N 1
ATOM 1291 C CA . GLY A 1 158 ? 18.230 4.184 0.552 1.00 67.12 158 GLY A CA 1
ATOM 1292 C C . GLY A 1 158 ? 19.551 4.613 -0.091 1.00 67.12 158 GLY A C 1
ATOM 1293 O O . GLY A 1 158 ? 20.572 4.801 0.573 1.00 67.12 158 GLY A O 1
ATOM 1294 N N . THR A 1 159 ? 19.534 4.776 -1.409 1.00 69.06 159 THR A N 1
ATOM 1295 C CA . THR A 1 159 ? 20.676 5.346 -2.136 1.00 69.06 159 THR A CA 1
ATOM 1296 C C . THR A 1 159 ? 20.653 6.868 -2.021 1.00 69.06 159 THR A C 1
ATOM 1298 O O . THR A 1 159 ? 19.583 7.454 -1.887 1.00 69.06 159 THR A O 1
ATOM 1301 N N . TRP A 1 160 ? 21.807 7.539 -2.129 1.00 68.50 160 TRP A N 1
ATOM 1302 C CA . TRP A 1 160 ? 21.856 9.010 -2.041 1.00 68.50 160 TRP A CA 1
ATOM 1303 C C . TRP A 1 160 ? 21.012 9.716 -3.121 1.00 68.50 160 TRP A C 1
ATOM 1305 O O . TRP A 1 160 ? 20.597 10.852 -2.933 1.00 68.50 160 TRP A O 1
ATOM 1315 N N . TRP A 1 161 ? 20.734 9.042 -4.243 1.00 69.94 161 TRP A N 1
ATOM 1316 C CA . TRP A 1 161 ? 19.901 9.565 -5.332 1.00 69.94 161 TRP A CA 1
ATOM 1317 C C . TRP A 1 161 ? 18.440 9.090 -5.295 1.00 69.94 161 TRP A C 1
ATOM 1319 O O . TRP A 1 161 ? 17.614 9.629 -6.031 1.00 69.94 161 TRP A O 1
ATOM 1329 N N . ASN A 1 162 ? 18.109 8.075 -4.491 1.00 78.56 162 ASN A N 1
ATOM 1330 C CA . ASN A 1 162 ? 16.737 7.633 -4.262 1.00 78.56 162 ASN A CA 1
ATOM 1331 C C . ASN A 1 162 ? 16.641 6.829 -2.959 1.00 78.56 162 ASN A C 1
ATOM 1333 O O . ASN A 1 162 ? 17.097 5.680 -2.880 1.00 78.56 162 ASN A O 1
ATOM 1337 N N . ASP A 1 163 ? 16.004 7.431 -1.967 1.00 85.38 163 ASP A N 1
ATOM 1338 C CA . ASP A 1 163 ? 15.653 6.823 -0.692 1.00 85.38 163 ASP A CA 1
ATOM 1339 C C . ASP A 1 163 ? 14.136 6.689 -0.514 1.00 85.38 163 ASP A C 1
ATOM 1341 O O . ASP A 1 163 ? 13.700 6.291 0.557 1.00 85.38 163 ASP A O 1
ATOM 1345 N N . ASN A 1 164 ? 13.316 6.961 -1.533 1.00 89.88 164 ASN A N 1
ATOM 1346 C CA . ASN A 1 164 ? 11.862 6.883 -1.400 1.00 89.88 164 ASN A CA 1
ATOM 1347 C C . ASN A 1 164 ? 11.377 5.435 -1.292 1.00 89.88 164 ASN A C 1
ATOM 1349 O O . ASN A 1 164 ? 11.735 4.584 -2.108 1.00 89.88 164 ASN A O 1
ATOM 1353 N N . LYS A 1 165 ? 10.487 5.191 -0.329 1.00 91.62 165 LYS A N 1
ATOM 1354 C CA . LYS A 1 165 ? 9.757 3.933 -0.127 1.00 91.62 165 LYS A CA 1
ATOM 1355 C C . LYS A 1 165 ? 8.257 4.220 -0.200 1.00 91.62 165 LYS A C 1
ATOM 1357 O O . LYS A 1 165 ? 7.816 5.286 0.230 1.00 91.62 165 LYS A O 1
ATOM 1362 N N . CYS A 1 166 ? 7.477 3.273 -0.719 1.00 93.12 166 CYS A N 1
ATOM 1363 C CA . CYS A 1 166 ? 6.026 3.312 -0.557 1.00 93.12 166 CYS A CA 1
ATOM 1364 C C . CYS A 1 166 ? 5.676 3.105 0.917 1.00 93.12 166 CYS A C 1
ATOM 1366 O O . CYS A 1 166 ? 5.999 2.068 1.503 1.00 93.12 166 CYS A O 1
ATOM 1368 N N . GLU A 1 167 ? 4.986 4.074 1.502 1.00 92.19 167 GLU A N 1
ATOM 1369 C CA . GLU A 1 167 ? 4.705 4.115 2.929 1.00 92.19 167 GLU A CA 1
ATOM 1370 C C . GLU A 1 167 ? 3.761 3.006 3.397 1.00 92.19 167 GLU A C 1
ATOM 1372 O O . GLU A 1 167 ? 3.824 2.598 4.557 1.00 92.19 167 GLU A O 1
ATOM 1377 N N . HIS A 1 168 ? 2.932 2.483 2.490 1.00 92.81 168 HIS A N 1
ATOM 1378 C CA . HIS A 1 168 ? 2.037 1.360 2.757 1.00 92.81 168 HIS A CA 1
ATOM 1379 C C . HIS A 1 168 ? 2.774 0.042 2.977 1.00 92.81 168 HIS A C 1
ATOM 1381 O O . HIS A 1 168 ? 2.256 -0.820 3.677 1.00 92.81 168 HIS A O 1
ATOM 1387 N N . VAL A 1 169 ? 3.975 -0.123 2.415 1.00 88.06 169 VAL A N 1
ATOM 1388 C CA . VAL A 1 169 ? 4.738 -1.364 2.589 1.00 88.06 169 VAL A CA 1
ATOM 1389 C C . VAL A 1 169 ? 5.204 -1.491 4.036 1.00 88.06 169 VAL A C 1
ATOM 1391 O O . VAL A 1 169 ? 4.931 -2.509 4.656 1.00 88.06 169 VAL A O 1
ATOM 1394 N N . SER A 1 170 ? 5.800 -0.438 4.611 1.00 89.25 170 SER A N 1
ATOM 1395 C CA . SER A 1 170 ? 6.204 -0.441 6.030 1.00 89.25 170 SER A CA 1
ATOM 1396 C C . SER A 1 170 ? 5.028 -0.615 6.990 1.00 89.25 170 SER A C 1
ATOM 1398 O O . SER A 1 170 ? 5.208 -1.113 8.093 1.00 89.25 170 SER A O 1
ATOM 1400 N N . PHE A 1 171 ? 3.819 -0.218 6.588 1.00 90.06 171 PHE A N 1
ATOM 1401 C CA . PHE A 1 171 ? 2.640 -0.361 7.438 1.00 90.06 171 PHE A CA 1
ATOM 1402 C C . PHE A 1 171 ? 2.229 -1.826 7.673 1.00 90.06 171 PHE A C 1
ATOM 1404 O O . PHE A 1 171 ? 1.547 -2.112 8.658 1.00 90.06 171 PHE A O 1
ATOM 1411 N N . HIS A 1 172 ? 2.638 -2.736 6.782 1.00 89.94 172 HIS A N 1
ATOM 1412 C CA . HIS A 1 172 ? 2.349 -4.171 6.847 1.00 89.94 172 HIS A CA 1
ATOM 1413 C C . HIS A 1 172 ? 3.551 -5.027 7.302 1.00 89.94 172 HIS A C 1
ATOM 1415 O O . HIS A 1 172 ? 3.412 -6.247 7.386 1.00 89.94 172 HIS A O 1
ATOM 1421 N N . GLU A 1 173 ? 4.711 -4.409 7.558 1.00 84.50 173 GLU A N 1
ATOM 1422 C CA . GLU A 1 173 ? 5.945 -5.074 8.025 1.00 84.50 173 GLU A CA 1
ATOM 1423 C C . GLU A 1 173 ? 5.971 -5.318 9.547 1.00 84.50 173 GLU A C 1
ATOM 1425 O O . GLU A 1 173 ? 5.259 -4.617 10.306 1.00 84.50 173 GLU A O 1
#

Secondary structure (DSSP, 8-state):
------TTS-HHHHHHHHHHHHHHHHHHH-S--SEEEEE--STTHHHH--HHHHHHGGGS-TTS-SEEE---SSB---TTT-BBTTTB-S-HHHHHHHHHHTT--HHHHHIIIIITT--BPPTTS-PPP-SB--SSEEEEEGGG--TT-----EEEEEETTEEE--HHHHHT-

Foldseek 3Di:
DQPPDDPPDDPQQVVQSVVQVVVVCCVVVPVDDQKDKAAAPDPCRVVQDDPVVVVVVVVDPLVPDFKDAGADQFFGDPQQFFDAPPPQNDRLVLVLVVVVVVVDDSVVSCVVRPVVRRGRDDPPDDDDDTLTDHRRMMMGGVVNVPPQFGFHQFAPPADPVDGGGNRRNSRSD

Radius of gyration: 17.14 Å; chains: 1; bounding box: 46×37×44 Å